Protein AF-A0A392UV51-F1 (afdb_monomer_lite)

Sequence (54 aa):
HQYSDYELGMAATLYEQHYRMNWGLPSISPPLMIAVQDYMAQTPIPSYYQQYPQ

Structure (mmCIF, N/CA/C/O backbone):
data_AF-A0A392UV51-F1
#
_entry.id   AF-A0A392UV51-F1
#
loop_
_atom_site.group_PDB
_atom_site.id
_atom_site.type_symbol
_atom_site.label_atom_id
_atom_site.label_alt_id
_atom_site.label_comp_id
_atom_site.label_asym_id
_atom_site.label_entity_id
_atom_site.label_seq_id
_atom_site.pdbx_PDB_ins_code
_atom_site.Cartn_x
_atom_site.Cartn_y
_atom_site.Cartn_z
_atom_site.occupancy
_atom_site.B_iso_or_equiv
_atom_site.auth_seq_id
_atom_site.auth_comp_id
_atom_site.auth_asym_id
_atom_site.auth_atom_id
_atom_site.pdbx_PDB_model_num
ATOM 1 N N . HIS A 1 1 ? -3.822 -1.192 -17.956 1.00 70.38 1 HIS A N 1
ATOM 2 C CA . HIS A 1 1 ? -4.274 -2.434 -17.302 1.00 70.38 1 HIS A CA 1
ATOM 3 C C . HIS A 1 1 ? -5.127 -2.004 -16.123 1.00 70.38 1 HIS A C 1
ATOM 5 O O . HIS A 1 1 ? -4.683 -1.111 -15.411 1.00 70.38 1 HIS A O 1
ATOM 11 N N . GLN A 1 2 ? -6.348 -2.516 -15.987 1.00 86.50 2 GLN A N 1
ATOM 12 C CA . GLN A 1 2 ? -7.225 -2.182 -14.863 1.00 86.50 2 GLN A CA 1
ATOM 13 C C . GLN A 1 2 ? -7.144 -3.333 -13.862 1.00 86.50 2 GLN A C 1
ATOM 15 O O . GLN A 1 2 ? -7.289 -4.483 -14.267 1.00 86.50 2 GLN A O 1
ATOM 20 N N . TYR A 1 3 ? -6.839 -3.024 -12.604 1.00 93.06 3 TYR A N 1
ATOM 21 C CA . TYR A 1 3 ? -6.750 -4.022 -11.538 1.00 93.06 3 TYR A CA 1
ATOM 22 C C . TYR A 1 3 ? -8.147 -4.379 -11.036 1.00 93.06 3 TYR A C 1
ATOM 24 O O . TYR A 1 3 ? -9.027 -3.519 -10.985 1.00 93.06 3 TYR A O 1
ATOM 32 N N . SER A 1 4 ? -8.343 -5.642 -10.674 1.00 95.00 4 SER A N 1
ATOM 33 C CA . SER A 1 4 ? -9.571 -6.101 -10.026 1.00 95.00 4 SER A CA 1
ATOM 34 C C . SER A 1 4 ? -9.621 -5.699 -8.548 1.00 95.00 4 SER A C 1
ATOM 36 O O . SER A 1 4 ? -8.582 -5.507 -7.912 1.00 95.00 4 SER A O 1
ATOM 38 N N . ASP A 1 5 ? -10.825 -5.653 -7.969 1.00 93.06 5 ASP A N 1
ATOM 39 C CA . ASP A 1 5 ? -11.014 -5.372 -6.535 1.00 93.06 5 ASP A CA 1
ATOM 40 C C . ASP A 1 5 ? -10.263 -6.371 -5.644 1.00 93.06 5 ASP A C 1
ATOM 42 O O . ASP A 1 5 ? -9.735 -6.008 -4.595 1.00 93.06 5 ASP A O 1
ATOM 46 N N . TYR A 1 6 ? -10.158 -7.631 -6.078 1.00 91.75 6 TYR A N 1
ATOM 47 C CA . TYR A 1 6 ? -9.404 -8.655 -5.359 1.00 91.75 6 TYR A CA 1
ATOM 48 C C . TYR A 1 6 ? -7.900 -8.347 -5.324 1.00 91.75 6 TYR A C 1
ATOM 50 O O . TYR A 1 6 ? -7.288 -8.370 -4.256 1.00 91.75 6 TYR A O 1
ATOM 58 N N . GLU A 1 7 ? -7.299 -8.026 -6.474 1.00 94.44 7 GLU A N 1
ATOM 59 C CA . GLU A 1 7 ? -5.875 -7.674 -6.556 1.00 94.44 7 GLU A CA 1
ATOM 60 C C . GLU A 1 7 ? -5.565 -6.413 -5.745 1.00 94.44 7 GLU A C 1
ATOM 62 O O . GLU A 1 7 ? -4.576 -6.374 -5.008 1.00 94.44 7 GLU A O 1
ATOM 67 N N . LEU A 1 8 ? -6.436 -5.404 -5.834 1.00 95.19 8 LEU A N 1
ATOM 68 C CA . LEU A 1 8 ? -6.314 -4.166 -5.069 1.00 95.19 8 LEU A CA 1
ATOM 69 C C . LEU A 1 8 ? -6.466 -4.415 -3.566 1.00 95.19 8 LEU A C 1
ATOM 71 O O . LEU A 1 8 ? -5.660 -3.905 -2.791 1.00 95.19 8 LEU A O 1
ATOM 75 N N . GLY A 1 9 ? -7.420 -5.247 -3.144 1.00 93.62 9 GLY A N 1
ATOM 76 C CA . GLY A 1 9 ? -7.620 -5.609 -1.740 1.00 93.62 9 GLY A CA 1
ATOM 77 C C . GLY A 1 9 ? -6.430 -6.359 -1.136 1.00 93.62 9 GLY A C 1
ATOM 78 O O . GLY A 1 9 ? -6.003 -6.058 -0.016 1.00 93.62 9 GLY A O 1
ATOM 79 N N . MET A 1 10 ? -5.837 -7.288 -1.890 1.00 94.38 10 MET A N 1
ATOM 80 C CA . MET A 1 10 ? -4.623 -8.000 -1.479 1.00 94.38 10 MET A CA 1
ATOM 81 C C . MET A 1 10 ? -3.429 -7.049 -1.345 1.00 94.38 10 MET A C 1
ATOM 83 O O . MET A 1 10 ? -2.717 -7.083 -0.339 1.00 94.38 10 MET A O 1
ATOM 87 N N . ALA A 1 11 ? -3.221 -6.170 -2.329 1.00 94.94 11 ALA A N 1
ATOM 88 C CA . ALA A 1 11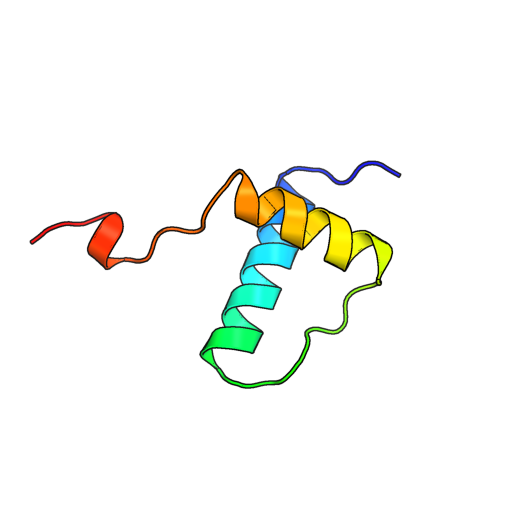 ? -2.113 -5.222 -2.318 1.00 94.94 11 ALA A CA 1
ATOM 89 C C . ALA A 1 11 ? -2.282 -4.120 -1.252 1.00 94.94 11 ALA A C 1
ATOM 91 O O . ALA A 1 11 ? -1.304 -3.750 -0.603 1.00 94.94 11 ALA A O 1
ATOM 92 N N . ALA A 1 12 ? -3.509 -3.651 -1.006 1.00 94.12 12 ALA A N 1
ATOM 93 C CA . ALA A 1 12 ? -3.834 -2.718 0.073 1.00 94.12 12 ALA A CA 1
ATOM 94 C C . ALA A 1 12 ? -3.582 -3.332 1.455 1.00 94.12 12 ALA A C 1
ATOM 96 O O . ALA A 1 12 ? -2.937 -2.713 2.298 1.00 94.12 12 ALA A O 1
ATOM 97 N N . THR A 1 13 ? -4.002 -4.583 1.661 1.00 92.38 13 THR A N 1
ATOM 98 C CA . THR A 1 13 ? -3.729 -5.319 2.905 1.00 92.38 13 THR A CA 1
ATOM 99 C C . THR A 1 13 ? -2.224 -5.503 3.120 1.00 92.38 13 THR A C 1
ATOM 101 O O . THR A 1 13 ? -1.721 -5.311 4.227 1.00 92.38 13 THR A O 1
ATOM 104 N N . LEU A 1 14 ? -1.480 -5.837 2.060 1.00 93.56 14 LEU A N 1
ATOM 105 C CA . LEU A 1 14 ? -0.023 -5.962 2.115 1.00 93.56 14 LEU A CA 1
ATOM 106 C C . LEU A 1 14 ? 0.642 -4.633 2.497 1.00 93.56 14 LEU A C 1
ATOM 108 O O . LEU A 1 14 ? 1.527 -4.620 3.355 1.00 93.56 14 LEU A O 1
ATOM 112 N N . TYR A 1 15 ? 0.208 -3.530 1.882 1.00 94.00 15 TYR A N 1
ATOM 113 C CA . TYR A 1 15 ? 0.680 -2.185 2.199 1.00 94.00 15 TYR A CA 1
ATOM 114 C C . TYR A 1 15 ? 0.405 -1.816 3.657 1.00 94.00 15 TYR A C 1
ATOM 116 O O . TYR A 1 15 ? 1.321 -1.402 4.368 1.00 94.00 15 TYR A O 1
ATOM 124 N N . GLU A 1 16 ? -0.825 -2.022 4.130 1.00 91.75 16 GLU A N 1
ATOM 125 C CA . GLU A 1 16 ? -1.206 -1.709 5.505 1.00 91.75 16 GLU A CA 1
ATOM 126 C C . GLU A 1 16 ? -0.381 -2.515 6.519 1.00 91.75 16 GLU A C 1
ATOM 128 O O . GLU A 1 16 ? 0.098 -1.957 7.508 1.00 91.75 16 GLU A O 1
ATOM 133 N N . GLN A 1 17 ? -0.155 -3.808 6.268 1.00 91.75 17 GLN A N 1
ATOM 134 C CA . GLN A 1 17 ? 0.682 -4.641 7.134 1.00 91.75 17 GLN A CA 1
ATOM 135 C C . GLN A 1 17 ? 2.120 -4.127 7.211 1.00 91.75 17 GLN A C 1
ATOM 137 O O . GLN A 1 17 ? 2.673 -4.024 8.306 1.00 91.75 17 GLN A O 1
ATOM 142 N N . HIS A 1 18 ? 2.712 -3.760 6.073 1.00 94.25 18 HIS A N 1
ATOM 143 C CA . HIS A 1 18 ? 4.068 -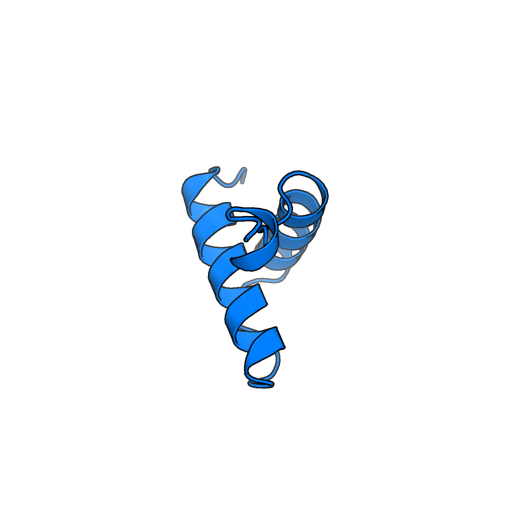3.215 6.036 1.00 94.25 18 HIS A CA 1
ATOM 144 C C . HIS A 1 18 ? 4.172 -1.889 6.795 1.00 94.25 18 HIS A C 1
ATOM 146 O O . HIS A 1 18 ? 5.127 -1.690 7.549 1.00 94.25 18 HIS A O 1
ATOM 152 N N . TYR A 1 19 ? 3.168 -1.020 6.653 1.00 89.31 19 TYR A N 1
ATOM 153 C CA . TYR A 1 19 ? 3.081 0.230 7.401 1.00 89.31 19 TYR A CA 1
ATOM 154 C C . TYR A 1 19 ? 2.963 -0.017 8.912 1.00 89.31 19 TYR A C 1
ATOM 156 O O . TYR A 1 19 ? 3.762 0.507 9.687 1.00 89.31 19 TYR A O 1
ATOM 164 N N . ARG A 1 20 ? 2.020 -0.867 9.342 1.00 89.19 20 ARG A N 1
ATOM 165 C CA . ARG A 1 20 ? 1.772 -1.162 10.765 1.00 8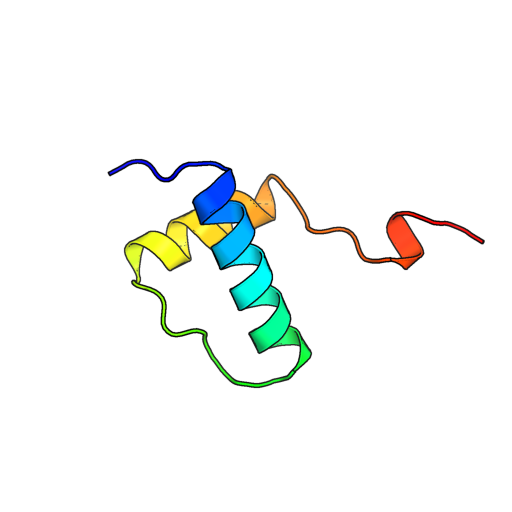9.19 20 ARG A CA 1
ATOM 166 C C . ARG A 1 20 ? 2.951 -1.845 11.450 1.00 89.19 20 ARG A C 1
ATOM 168 O O . ARG A 1 20 ? 3.203 -1.587 12.622 1.00 89.19 20 ARG A O 1
ATOM 175 N N . MET A 1 21 ? 3.665 -2.702 10.726 1.00 95.56 21 MET A N 1
ATOM 176 C CA . MET A 1 21 ? 4.833 -3.411 11.249 1.00 95.56 21 MET A CA 1
ATOM 177 C C . MET A 1 21 ? 6.150 -2.657 11.034 1.00 95.56 21 MET A C 1
ATOM 179 O O . MET A 1 21 ? 7.205 -3.151 11.431 1.00 95.56 21 MET A O 1
ATOM 183 N N . ASN A 1 22 ? 6.106 -1.465 10.428 1.00 94.12 22 ASN A N 1
ATOM 184 C CA . ASN A 1 22 ? 7.279 -0.662 10.090 1.00 94.12 22 ASN A CA 1
ATOM 185 C C . ASN A 1 22 ? 8.333 -1.449 9.278 1.00 94.12 22 ASN A C 1
ATOM 187 O O . ASN A 1 22 ? 9.538 -1.324 9.494 1.00 94.12 22 ASN A O 1
ATOM 191 N N . TRP A 1 23 ? 7.877 -2.281 8.338 1.00 94.75 23 TRP A N 1
ATOM 192 C CA . TRP A 1 23 ? 8.736 -3.103 7.470 1.00 94.75 23 TRP A CA 1
ATOM 193 C C . TRP A 1 23 ? 9.265 -2.351 6.242 1.00 94.75 23 TRP A C 1
ATOM 195 O O . TRP A 1 23 ? 9.959 -2.929 5.408 1.00 94.75 23 TRP A O 1
ATOM 205 N N . GLY A 1 24 ? 8.962 -1.058 6.125 1.00 92.8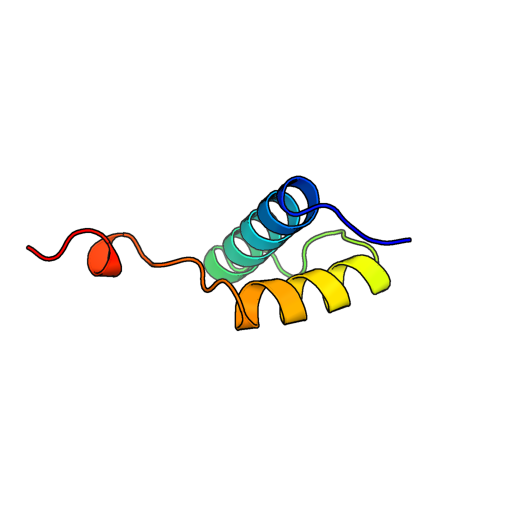8 24 GLY A N 1
ATOM 206 C CA . GLY A 1 24 ? 9.254 -0.269 4.933 1.00 92.88 24 GLY A CA 1
ATOM 207 C C . GLY A 1 24 ? 8.171 -0.429 3.868 1.00 92.88 24 GLY A C 1
ATOM 208 O O . GLY A 1 24 ? 7.035 -0.771 4.177 1.00 92.88 24 GLY A O 1
ATOM 209 N N . LEU A 1 25 ? 8.494 -0.132 2.610 1.00 90.25 25 LEU A N 1
ATOM 210 C CA . LEU A 1 25 ? 7.521 -0.214 1.519 1.00 90.25 25 LEU A CA 1
ATOM 211 C C . LEU A 1 25 ? 7.406 -1.651 0.992 1.00 90.25 25 LEU A C 1
ATOM 213 O O . LEU A 1 25 ? 8.435 -2.302 0.793 1.00 90.25 25 LEU A O 1
ATOM 217 N N . PRO A 1 26 ? 6.186 -2.144 0.710 1.00 93.38 26 PRO A N 1
ATOM 218 C CA . PRO A 1 26 ? 6.019 -3.442 0.074 1.00 93.38 26 PRO A CA 1
ATOM 219 C C . PRO A 1 26 ? 6.622 -3.429 -1.335 1.00 93.38 26 PRO A C 1
ATOM 221 O O . PRO A 1 26 ? 6.584 -2.417 -2.041 1.00 93.38 26 PRO A O 1
ATOM 224 N N . SER A 1 27 ? 7.144 -4.577 -1.772 1.00 92.62 27 SER A N 1
ATOM 225 C CA . SER A 1 27 ? 7.647 -4.747 -3.138 1.00 92.62 27 SER A CA 1
ATOM 226 C C . SER A 1 27 ? 6.480 -4.883 -4.120 1.00 92.62 27 SER A C 1
ATOM 228 O O . SER A 1 27 ? 6.078 -5.981 -4.499 1.00 92.62 27 SER A O 1
ATOM 230 N N . ILE A 1 28 ? 5.899 -3.747 -4.499 1.00 92.06 28 ILE A N 1
ATOM 231 C CA . ILE A 1 28 ? 4.844 -3.647 -5.509 1.00 92.06 28 ILE A CA 1
ATOM 232 C C . ILE A 1 28 ? 5.225 -2.615 -6.568 1.00 92.06 28 ILE A C 1
ATOM 234 O O . ILE A 1 28 ? 5.943 -1.652 -6.297 1.00 92.06 28 ILE A O 1
ATOM 238 N N . SER A 1 29 ? 4.763 -2.829 -7.802 1.00 93.81 29 SER A N 1
ATOM 239 C CA . SER A 1 29 ? 5.094 -1.932 -8.912 1.00 93.81 29 SER A CA 1
ATOM 240 C C . SER A 1 29 ? 4.519 -0.521 -8.689 1.00 93.81 29 SER A C 1
ATOM 242 O O . SER A 1 29 ? 3.434 -0.396 -8.115 1.00 93.81 29 SER A O 1
ATOM 244 N N . PRO A 1 30 ? 5.176 0.550 -9.176 1.00 94.19 30 PRO A N 1
ATOM 245 C CA . PRO A 1 30 ? 4.662 1.911 -9.012 1.00 94.19 30 PRO A CA 1
ATOM 246 C C . PRO A 1 30 ? 3.228 2.125 -9.538 1.00 94.19 30 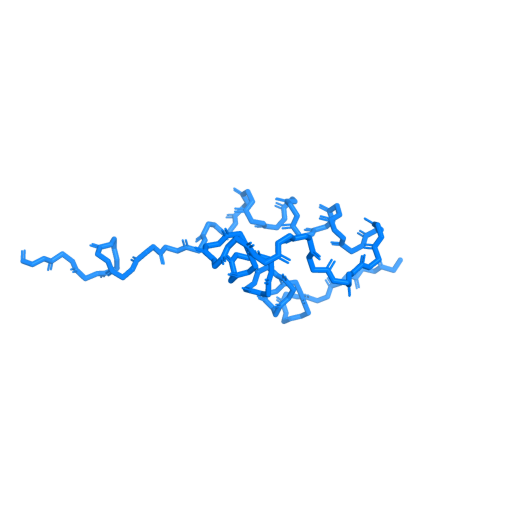PRO A C 1
ATOM 248 O O . PRO A 1 30 ? 2.438 2.740 -8.823 1.00 94.19 30 PRO A O 1
ATOM 251 N N . PRO A 1 31 ? 2.818 1.588 -10.710 1.00 95.19 31 PRO A N 1
ATOM 252 C CA . PRO A 1 31 ? 1.431 1.712 -11.165 1.00 95.19 31 PRO A CA 1
ATOM 253 C C . PRO A 1 31 ? 0.421 1.029 -10.234 1.00 95.19 31 PRO A C 1
ATOM 255 O O . PRO A 1 31 ? -0.684 1.534 -10.057 1.00 95.19 31 PRO A O 1
ATOM 258 N N . LEU A 1 32 ? 0.791 -0.108 -9.633 1.00 94.31 32 LEU A N 1
ATOM 259 C CA . LEU A 1 32 ? -0.052 -0.792 -8.650 1.00 94.31 32 LEU A CA 1
ATOM 260 C C . LEU A 1 32 ? -0.119 -0.009 -7.333 1.00 94.31 32 LEU A C 1
ATOM 262 O O . LEU A 1 32 ? -1.196 0.117 -6.769 1.00 94.31 32 LEU A O 1
ATOM 266 N N . MET A 1 33 ? 0.994 0.574 -6.875 1.00 94.12 33 MET A N 1
ATOM 267 C CA . MET A 1 33 ? 1.025 1.419 -5.674 1.00 94.12 33 MET A CA 1
ATOM 268 C C . MET A 1 33 ? 0.072 2.616 -5.792 1.00 94.12 33 MET A C 1
ATOM 270 O O . MET A 1 33 ? -0.649 2.920 -4.846 1.00 94.12 33 MET A O 1
ATOM 274 N N . ILE A 1 34 ? 0.034 3.278 -6.953 1.00 95.62 34 ILE A N 1
ATOM 275 C CA . ILE A 1 34 ? -0.895 4.393 -7.198 1.00 95.62 34 ILE A CA 1
ATOM 276 C C . ILE A 1 34 ? -2.344 3.908 -7.085 1.00 95.62 34 ILE A C 1
ATOM 278 O O . ILE A 1 34 ? -3.118 4.470 -6.315 1.00 95.62 34 ILE A O 1
ATOM 282 N N . ALA A 1 35 ? -2.680 2.811 -7.770 1.00 95.50 35 ALA A N 1
ATOM 283 C CA . ALA A 1 35 ? -4.028 2.252 -7.731 1.00 95.50 35 ALA A CA 1
ATOM 284 C C . ALA A 1 35 ? -4.441 1.792 -6.320 1.00 95.50 35 ALA A C 1
ATOM 286 O O . ALA A 1 35 ? -5.594 1.957 -5.936 1.00 95.50 35 ALA A O 1
ATOM 287 N N . VAL A 1 36 ? -3.506 1.257 -5.526 1.00 93.62 36 VAL A N 1
ATOM 288 C CA . VAL A 1 36 ? -3.738 0.883 -4.122 1.00 93.62 36 VAL A CA 1
ATOM 289 C C . VAL A 1 36 ? -4.060 2.102 -3.262 1.00 93.62 36 VAL A C 1
ATOM 291 O O . VAL A 1 36 ? -4.973 2.031 -2.445 1.00 93.62 36 VAL A O 1
ATOM 294 N N . GLN A 1 37 ? -3.354 3.223 -3.437 1.00 92.38 37 GLN A N 1
ATOM 295 C CA . GLN A 1 37 ? -3.652 4.442 -2.680 1.00 92.38 37 GLN A CA 1
ATOM 296 C C . GLN A 1 37 ? -5.039 4.996 -3.018 1.00 92.38 37 GLN A C 1
ATOM 298 O O . GLN A 1 37 ? -5.813 5.286 -2.105 1.00 92.38 37 GLN A O 1
ATOM 303 N N . ASP A 1 38 ? -5.383 5.063 -4.307 1.00 94.69 38 ASP A N 1
ATOM 304 C CA . ASP A 1 38 ? -6.714 5.491 -4.748 1.00 94.69 38 ASP A CA 1
ATOM 305 C C . ASP A 1 38 ? -7.809 4.544 -4.231 1.00 94.69 38 ASP A C 1
ATOM 307 O O . ASP A 1 38 ? -8.879 4.984 -3.804 1.00 94.69 38 ASP A O 1
ATOM 311 N N . TYR A 1 39 ? -7.542 3.235 -4.230 1.00 93.81 39 TYR A N 1
ATOM 312 C CA . TYR A 1 39 ? -8.452 2.219 -3.706 1.00 93.81 39 TYR A CA 1
ATOM 313 C C . TYR A 1 39 ? -8.663 2.353 -2.193 1.00 93.81 39 TYR A C 1
ATOM 315 O O . TYR A 1 39 ? -9.805 2.348 -1.744 1.00 93.81 39 TYR A O 1
ATOM 323 N N . MET A 1 40 ? -7.598 2.532 -1.403 1.00 91.56 40 MET A N 1
ATOM 324 C CA . MET A 1 40 ? -7.698 2.695 0.056 1.00 91.56 40 MET A CA 1
ATOM 325 C C . MET A 1 40 ? -8.396 3.996 0.465 1.00 91.56 40 MET A C 1
ATOM 327 O O . MET A 1 40 ? -9.035 4.035 1.514 1.00 91.56 40 MET A O 1
ATOM 331 N N . ALA A 1 41 ? -8.314 5.050 -0.353 1.00 92.00 41 ALA A N 1
ATOM 332 C CA . ALA A 1 41 ? -9.070 6.281 -0.127 1.00 92.00 41 ALA A CA 1
ATOM 333 C C . ALA A 1 41 ? -10.587 6.075 -0.294 1.00 92.00 41 ALA A C 1
ATOM 335 O O . ALA A 1 41 ? -11.378 6.715 0.397 1.00 92.00 41 ALA A O 1
ATOM 336 N N . GLN A 1 42 ? -10.992 5.177 -1.197 1.00 90.50 42 GLN A N 1
ATOM 337 C CA . GLN A 1 42 ? -12.397 4.846 -1.462 1.00 90.50 42 GLN A CA 1
ATOM 338 C C . GLN A 1 42 ? -12.927 3.749 -0.532 1.00 90.50 42 GLN A C 1
ATOM 340 O O . GLN A 1 42 ? -14.085 3.787 -0.119 1.00 90.50 42 GLN A O 1
ATOM 345 N N . THR A 1 43 ? -12.070 2.789 -0.188 1.00 86.69 43 THR A N 1
ATOM 346 C CA . THR A 1 43 ? -12.387 1.613 0.625 1.00 86.69 43 THR A CA 1
ATOM 347 C C . THR A 1 43 ? -11.439 1.571 1.822 1.00 86.69 43 THR A C 1
ATOM 349 O O . THR A 1 43 ? -10.476 0.798 1.825 1.00 86.69 43 THR A O 1
ATOM 352 N N . PRO A 1 44 ? -11.656 2.424 2.839 1.00 78.06 44 PRO A N 1
ATOM 353 C CA . PRO A 1 44 ? -10.819 2.408 4.028 1.00 78.06 44 PRO A CA 1
ATOM 354 C C . PRO A 1 44 ? -10.915 1.034 4.691 1.00 78.06 44 PRO A C 1
ATOM 356 O O . PRO A 1 44 ? -12.018 0.548 4.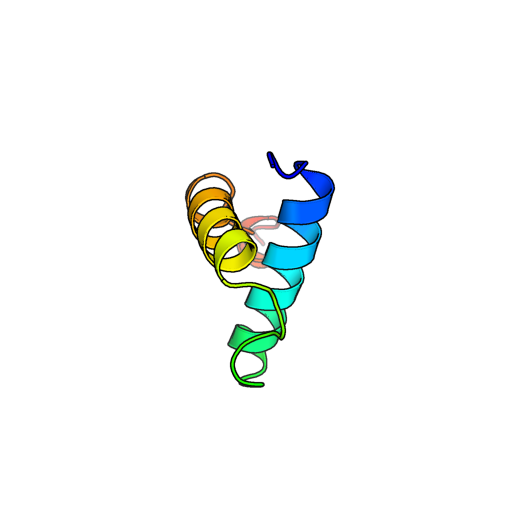939 1.00 78.06 44 PRO A O 1
ATOM 359 N N . ILE A 1 45 ? -9.769 0.414 4.986 1.00 76.19 45 ILE A N 1
ATOM 360 C CA . ILE A 1 45 ? -9.726 -0.827 5.765 1.00 76.19 45 ILE A CA 1
ATOM 361 C C . ILE A 1 45 ? -10.064 -0.448 7.212 1.00 76.19 45 ILE A C 1
ATOM 363 O O . ILE A 1 45 ? -9.286 0.261 7.858 1.00 76.19 45 ILE A O 1
ATOM 367 N N . PRO A 1 46 ? -11.235 -0.846 7.735 1.00 76.62 46 PRO A N 1
ATOM 368 C CA . PRO A 1 46 ? -11.619 -0.466 9.081 1.00 76.62 46 PRO A CA 1
ATOM 369 C C . PRO A 1 46 ? -10.764 -1.230 10.097 1.00 76.62 46 PRO A C 1
ATOM 371 O O . PRO A 1 46 ? -10.449 -2.408 9.924 1.00 76.62 46 PRO A O 1
ATOM 374 N N . SER A 1 47 ? -10.394 -0.573 11.193 1.00 74.25 47 SER A N 1
ATOM 375 C CA . SER A 1 47 ? -9.798 -1.278 12.326 1.00 74.25 47 SER A CA 1
ATOM 376 C C . SER A 1 47 ? -10.834 -2.170 13.018 1.00 74.25 47 SER A C 1
ATOM 378 O O . SER A 1 47 ? -12.035 -1.896 12.986 1.00 74.25 47 SER A O 1
ATOM 380 N N . TYR A 1 48 ? -10.360 -3.204 13.717 1.00 78.06 48 TYR A N 1
ATOM 381 C CA . TYR A 1 48 ? -11.208 -4.119 14.490 1.00 78.06 48 TYR A CA 1
ATOM 382 C C . TYR A 1 48 ? -12.192 -3.378 15.414 1.00 78.06 48 TYR A C 1
ATOM 384 O O . TYR A 1 48 ? -13.379 -3.694 15.448 1.00 78.06 48 TYR A O 1
ATOM 392 N N . TYR A 1 49 ? -11.720 -2.334 16.101 1.00 78.62 49 TYR A N 1
ATOM 393 C CA . TYR A 1 49 ? -12.538 -1.535 17.018 1.00 78.62 49 TYR A CA 1
ATOM 394 C C . TYR A 1 49 ? -13.599 -0.680 16.315 1.00 78.62 49 TYR A C 1
ATOM 396 O O . TYR A 1 49 ? -14.618 -0.360 16.917 1.00 78.62 49 TYR A O 1
ATOM 404 N N . GLN A 1 50 ? -13.383 -0.312 15.048 1.00 80.06 50 GLN A N 1
ATOM 405 C CA . GLN A 1 50 ? -14.390 0.392 14.247 1.00 80.06 50 GLN A CA 1
ATOM 406 C C . GLN A 1 50 ? -15.492 -0.555 13.762 1.00 80.06 50 GLN A C 1
ATOM 408 O O . GLN A 1 50 ? -16.626 -0.122 13.584 1.00 80.06 50 GLN A O 1
ATOM 413 N N . GLN A 1 51 ? -15.170 -1.831 13.534 1.00 80.25 51 GLN A N 1
ATOM 414 C CA . GLN A 1 51 ? -16.138 -2.830 13.069 1.00 80.25 51 GLN A CA 1
ATOM 415 C C . GLN A 1 51 ? -16.976 -3.409 14.212 1.00 80.25 51 GLN A C 1
ATOM 417 O O . GLN A 1 51 ? -18.139 -3.744 14.001 1.00 80.25 51 GLN A O 1
ATOM 422 N N . TYR A 1 52 ? -16.397 -3.510 15.411 1.00 82.62 52 TYR A N 1
ATOM 423 C CA . TYR A 1 52 ? -17.036 -4.094 16.589 1.00 82.62 52 TYR A CA 1
ATOM 424 C C . TYR A 1 52 ? -16.927 -3.146 17.794 1.00 82.62 52 TYR A C 1
ATOM 426 O O . TYR A 1 52 ? -16.025 -3.310 18.625 1.00 82.62 52 TYR A O 1
ATOM 434 N N . PRO A 1 53 ? -17.822 -2.144 17.898 1.00 75.56 53 PRO A N 1
ATOM 435 C CA . PRO A 1 53 ? -17.921 -1.324 19.101 1.00 75.56 53 PRO A CA 1
ATOM 436 C C . PRO A 1 53 ? -18.288 -2.208 20.307 1.00 75.56 53 PRO A C 1
ATOM 438 O O . PRO A 1 53 ? -19.106 -3.119 20.178 1.00 75.56 53 PRO A O 1
ATOM 441 N N . GLN A 1 54 ? -17.620 -1.975 21.443 1.00 77.94 54 GLN A N 1
ATOM 442 C CA . GLN A 1 54 ? -17.862 -2.676 22.714 1.00 77.94 54 GLN A CA 1
ATOM 443 C C . GLN A 1 54 ? -19.192 -2.263 23.348 1.00 77.94 54 GLN A C 1
ATOM 445 O O . GLN A 1 54 ? -19.551 -1.070 23.217 1.00 77.94 54 GLN A O 1
#

Radius of gyration: 12.11 Å; chains: 1; bounding box: 27×15×40 Å

Organism: NCBI:txid97028

pLDDT: mean 89.53, std 6.91, range [70.38, 95.62]

Secondary structure (DSSP, 8-state):
-PPPHHHHHHHHHHHHHHHHTT--S-S--HHHHHHHHHHHHHS----HHHHS--

Foldseek 3Di:
DDDDPVLLVVLLVVQVVCVVVVVPGDPDDPVSVVVNVVSCVVVPDDDPCRVDPD